Protein AF-A0A7J6XFE9-F1 (afdb_monomer)

Mean predicted aligned error: 5.98 Å

InterPro domains:
  IPR004598 Transcription factor TFIIH subunit p52/Tfb2 [PF03849] (14-90)
  IPR004598 Transcription factor TFIIH subunit p52/Tfb2 [PTHR13152] (9-90)

Sequence (94 aa):
MPQVKIIAKNFMDMVASLPEFKLDQLYDNTFICEAVLRSLPALAKKYVLQLLFIDTPIPAKSIEEWLLANGVFKHRVAIDRLVQLRVFLEISDR

Organism: Thalictrum thalictroides (NCBI:txid46969)

Nearest PDB structures (foldseek):
  7o72-assembly1_2  TM=9.643E-01  e=2.833E-04  Saccharomyces cerevisiae S288C
  8eby-assembly1_D  TM=9.709E-01  e=4.381E-04  Homo sapiens
  8ebt-assembly1_D  TM=9.707E-01  e=1.047E-03  Homo sapiens
  8ebw-assembly1_D  TM=9.519E-01  e=9.245E-04  Homo sapiens
  8byq-assembly1_3  TM=8.961E-01  e=8.687E-04  Homo sapiens

Solvent-accessible surface area (backbone atoms only — not comparable to full-atom values): 5994 Å² total; pe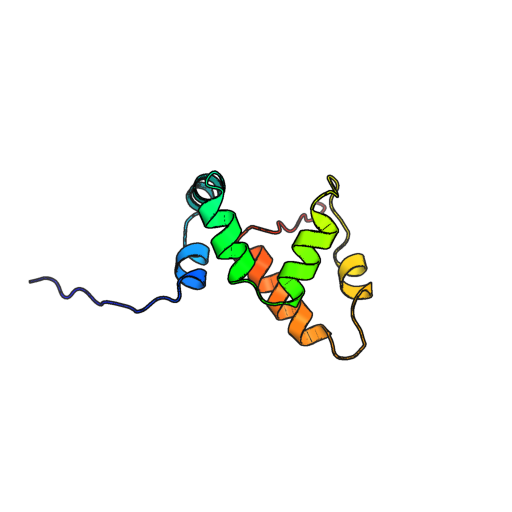r-residue (Å²): 132,84,86,79,81,85,72,91,64,55,69,69,59,50,58,43,67,48,57,68,76,58,49,57,61,47,54,73,37,64,71,50,46,50,52,51,55,69,69,44,54,74,68,33,46,50,51,54,65,74,44,69,85,54,93,63,93,74,64,69,66,67,62,56,68,75,51,59,99,85,36,62,68,59,48,52,58,23,51,56,51,33,45,54,62,63,75,40,80,90,81,76,87,130

Secondary structure (DSSP, 8-state):
----------HHHHHHTS-HHHHHHHHTSHHHHHHHHHHS-HHHHHHHHHHTT--S---HHHHHTT--TT-HHHHHHHHHHHHHTTSS------

Foldseek 3Di:
DDDDDDDPDDPLRVLLPDDPVVLVVQVVDPVSVVVLLVVADPLLVVVCVVCVPPPDDDDPVVSVVVDDPPCVVVVVSSVVSCVSSVVDDDDDDD

Radius of gyration: 15.63 Å; Cα contacts (8 Å, |Δi|>4): 39; chains: 1; bounding box: 52×38×33 Å

pLDDT: mean 88.42, std 11.78, range [47.84, 97.12]

Structure (mmCIF, N/CA/C/O backbone):
data_AF-A0A7J6XFE9-F1
#
_entry.id   AF-A0A7J6XFE9-F1
#
loop_
_atom_site.group_PDB
_atom_site.id
_atom_site.type_symbol
_atom_site.label_atom_id
_atom_site.label_alt_id
_ato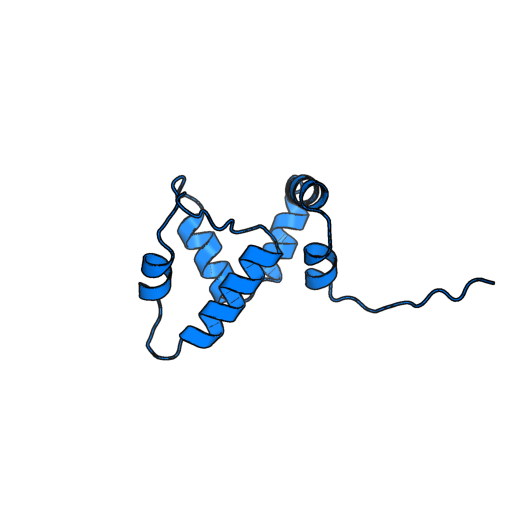m_site.label_comp_id
_atom_site.label_asym_id
_atom_site.label_entity_id
_atom_site.label_seq_id
_atom_site.pdbx_PDB_ins_code
_atom_site.Cartn_x
_atom_site.Cartn_y
_atom_site.Cartn_z
_atom_site.occupancy
_atom_site.B_iso_or_equiv
_atom_site.auth_seq_id
_atom_site.auth_comp_id
_atom_site.auth_asym_id
_atom_site.auth_atom_id
_atom_site.pdbx_PDB_model_num
ATOM 1 N N . MET A 1 1 ? -35.929 -16.635 2.906 1.00 48.28 1 MET A N 1
ATOM 2 C CA . MET A 1 1 ? -34.508 -16.743 3.307 1.00 48.28 1 MET A CA 1
ATOM 3 C C . MET A 1 1 ? -33.707 -15.798 2.422 1.00 48.28 1 MET A C 1
ATOM 5 O O . MET A 1 1 ? -33.873 -15.896 1.210 1.00 48.28 1 MET A O 1
ATOM 9 N N . PRO A 1 2 ? -32.942 -14.837 2.968 1.00 60.12 2 PRO A N 1
ATOM 10 C CA . PRO A 1 2 ? -32.157 -13.921 2.144 1.00 60.12 2 PRO A CA 1
ATOM 11 C C . PRO A 1 2 ? -31.032 -14.688 1.434 1.00 60.12 2 PRO A C 1
ATOM 13 O O . PRO A 1 2 ? -30.386 -15.545 2.034 1.00 60.12 2 PRO A O 1
ATOM 16 N N . GLN A 1 3 ? -30.816 -14.407 0.148 1.00 54.94 3 GLN A N 1
ATOM 17 C CA . GLN A 1 3 ? -29.740 -15.020 -0.631 1.00 54.94 3 GLN A CA 1
ATOM 18 C C . GLN A 1 3 ? -28.394 -14.421 -0.205 1.00 54.94 3 GLN A C 1
ATOM 20 O O . GLN A 1 3 ? -28.051 -13.303 -0.587 1.00 54.94 3 GLN A O 1
ATOM 25 N N . VAL A 1 4 ? -27.627 -15.159 0.597 1.00 59.47 4 VAL A N 1
ATOM 26 C CA . VAL A 1 4 ? -26.261 -14.774 0.968 1.00 59.47 4 VAL A CA 1
ATOM 27 C C . VAL A 1 4 ? -25.314 -15.231 -0.138 1.00 59.47 4 VAL A C 1
ATOM 29 O O . VAL A 1 4 ? -25.103 -16.425 -0.342 1.00 59.47 4 VAL A O 1
ATOM 32 N N . LYS A 1 5 ? -24.748 -14.275 -0.877 1.00 58.31 5 LYS A N 1
ATOM 33 C CA . LYS A 1 5 ? -23.769 -14.540 -1.937 1.00 58.31 5 LYS A CA 1
ATOM 34 C C . LYS A 1 5 ? -22.377 -14.648 -1.305 1.00 58.31 5 LYS A C 1
ATOM 36 O O . LYS A 1 5 ? -21.771 -13.634 -0.970 1.00 58.31 5 LYS A O 1
ATOM 41 N N . ILE A 1 6 ? -21.886 -15.871 -1.105 1.00 61.78 6 ILE A N 1
ATOM 42 C CA . ILE A 1 6 ? -20.532 -16.114 -0.588 1.00 61.78 6 ILE A CA 1
ATOM 43 C C . ILE A 1 6 ? -19.543 -15.852 -1.727 1.00 61.78 6 ILE A C 1
ATOM 45 O O . ILE A 1 6 ? -19.439 -16.634 -2.668 1.00 61.78 6 ILE A O 1
ATOM 49 N N . ILE A 1 7 ? -18.841 -14.722 -1.661 1.00 61.09 7 ILE A N 1
ATOM 50 C CA . ILE A 1 7 ? -17.756 -14.391 -2.586 1.00 61.09 7 ILE A CA 1
ATOM 51 C C . ILE A 1 7 ? -16.461 -14.832 -1.912 1.00 61.09 7 ILE A C 1
ATOM 53 O O . ILE A 1 7 ? -16.098 -14.291 -0.868 1.00 61.09 7 ILE A O 1
ATOM 57 N N . ALA A 1 8 ? -15.763 -15.802 -2.502 1.00 53.78 8 ALA A N 1
ATOM 58 C CA . ALA A 1 8 ? -14.408 -16.137 -2.086 1.00 53.78 8 ALA A CA 1
ATOM 59 C C . ALA A 1 8 ? -13.498 -14.936 -2.394 1.00 53.78 8 ALA A C 1
ATOM 61 O O . ALA A 1 8 ? -13.077 -14.737 -3.531 1.00 53.78 8 ALA A O 1
ATOM 62 N N . LYS A 1 9 ? -13.251 -14.089 -1.393 1.00 63.00 9 LYS A N 1
ATOM 63 C CA . LYS A 1 9 ? -12.262 -13.015 -1.483 1.00 63.00 9 LYS A CA 1
ATOM 64 C C . LYS A 1 9 ? -10.907 -13.568 -1.057 1.00 63.00 9 LYS A C 1
ATOM 66 O O . LYS A 1 9 ? -10.802 -14.208 -0.014 1.00 63.00 9 LYS A O 1
ATOM 71 N N . ASN A 1 10 ? -9.873 -13.304 -1.853 1.00 81.44 10 ASN A N 1
ATOM 72 C CA . ASN A 1 10 ? -8.491 -13.505 -1.426 1.00 81.44 10 ASN A CA 1
ATOM 73 C C . ASN A 1 10 ? -8.255 -12.690 -0.139 1.00 81.44 10 ASN A C 1
ATOM 75 O O . ASN A 1 10 ? -8.729 -11.555 -0.050 1.00 81.44 10 ASN A O 1
ATOM 79 N N . PHE A 1 11 ? -7.545 -13.252 0.848 1.00 82.12 11 PHE A N 1
ATOM 80 C CA . PHE A 1 11 ? -7.218 -12.586 2.118 1.00 82.12 11 PHE A CA 1
ATOM 81 C C . PHE A 1 11 ? -6.726 -11.155 1.893 1.00 82.12 11 PHE A C 1
ATOM 83 O O . PHE A 1 11 ? -7.225 -10.213 2.504 1.00 82.12 11 PHE A O 1
ATOM 90 N N . MET A 1 12 ? -5.806 -10.985 0.945 1.00 85.31 12 MET A N 1
ATOM 91 C CA . MET A 1 12 ? -5.216 -9.685 0.660 1.00 85.31 12 MET A CA 1
ATOM 92 C C . MET A 1 12 ? -6.266 -8.684 0.154 1.00 85.31 12 MET A C 1
ATOM 94 O O . MET A 1 12 ? -6.194 -7.507 0.498 1.00 85.31 12 MET A O 1
ATOM 98 N N . ASP A 1 13 ? -7.233 -9.121 -0.656 1.00 88.62 13 ASP A N 1
ATOM 99 C CA . ASP A 1 13 ? -8.290 -8.256 -1.203 1.00 88.62 13 ASP A CA 1
ATOM 100 C C . ASP A 1 13 ? -9.383 -7.967 -0.175 1.00 88.62 13 ASP A C 1
ATOM 102 O O . ASP A 1 13 ? -10.009 -6.910 -0.210 1.00 88.62 13 ASP A O 1
ATOM 106 N N . MET A 1 14 ? -9.595 -8.881 0.775 1.00 88.62 14 MET A N 1
ATOM 107 C CA . MET A 1 14 ? -10.415 -8.607 1.950 1.00 88.62 14 MET A CA 1
ATOM 108 C C . MET A 1 14 ? -9.796 -7.472 2.767 1.00 88.62 14 MET A C 1
ATOM 110 O O . MET A 1 14 ? -10.490 -6.491 3.024 1.00 88.62 14 MET A O 1
ATOM 114 N N . VAL A 1 15 ? -8.509 -7.583 3.117 1.00 88.50 15 VAL A N 1
ATOM 115 C CA . VAL A 1 15 ? -7.778 -6.564 3.888 1.00 88.50 15 VAL A CA 1
ATOM 116 C C . VAL A 1 15 ? -7.806 -5.221 3.156 1.00 88.50 15 VAL A C 1
ATOM 118 O O . VAL A 1 15 ? -8.280 -4.244 3.720 1.00 88.50 15 VAL A O 1
ATOM 121 N N . ALA A 1 16 ? -7.442 -5.188 1.871 1.00 89.81 16 ALA A N 1
ATOM 122 C CA . ALA A 1 16 ? -7.459 -3.963 1.061 1.00 89.81 16 ALA A CA 1
ATOM 123 C C . ALA A 1 16 ? -8.856 -3.326 0.896 1.00 89.81 16 ALA A C 1
ATOM 125 O O . ALA A 1 16 ? -8.961 -2.160 0.535 1.00 89.81 16 ALA A O 1
ATOM 126 N N . SER A 1 17 ? -9.941 -4.072 1.140 1.00 90.69 17 SER A N 1
ATOM 127 C CA . SER A 1 17 ? -11.314 -3.545 1.069 1.00 90.69 17 SER A CA 1
ATOM 128 C C . SER A 1 17 ? -11.821 -2.924 2.375 1.00 90.69 17 SER A C 1
ATOM 130 O O . SER A 1 17 ? -12.952 -2.434 2.419 1.00 90.69 17 SER A O 1
ATOM 132 N N . LEU A 1 18 ? -11.034 -2.983 3.451 1.00 90.69 18 LEU A N 1
ATOM 133 C CA . LEU A 1 18 ? -11.408 -2.414 4.740 1.00 90.69 18 LEU A CA 1
ATOM 134 C C . LEU A 1 18 ? -11.244 -0.882 4.741 1.00 90.69 18 LEU A C 1
ATOM 136 O O . LEU A 1 18 ? -10.338 -0.360 4.096 1.00 90.69 18 LEU A O 1
ATOM 140 N N . PRO A 1 19 ? -12.087 -0.149 5.494 1.00 93.25 19 PRO A N 1
ATOM 141 C CA . PRO A 1 19 ? -11.877 1.274 5.744 1.00 93.25 19 PRO A CA 1
ATOM 142 C C . PRO A 1 19 ? -10.527 1.544 6.415 1.00 93.25 19 PRO A C 1
ATOM 144 O O . PRO A 1 19 ? -10.076 0.738 7.228 1.00 93.25 19 PRO A O 1
ATOM 147 N N . GLU A 1 20 ? -9.952 2.719 6.155 1.00 91.06 20 GLU A N 1
ATOM 148 C CA . GLU A 1 20 ? -8.619 3.114 6.640 1.00 91.06 20 GLU A CA 1
ATOM 149 C C . GLU A 1 20 ? -8.455 2.919 8.151 1.00 91.06 20 GLU A C 1
ATOM 151 O O . GLU A 1 20 ? -7.564 2.198 8.584 1.00 91.06 20 GLU A O 1
ATOM 156 N N . PHE A 1 21 ? -9.399 3.427 8.951 1.00 92.19 21 PHE A N 1
ATOM 157 C CA . PHE A 1 21 ? -9.335 3.303 10.411 1.00 92.19 21 PHE A CA 1
ATOM 158 C C . PHE A 1 21 ? -9.322 1.846 10.905 1.00 92.19 21 PHE A C 1
ATOM 160 O O . PHE A 1 21 ? -8.784 1.556 11.970 1.00 92.19 21 PHE A O 1
ATOM 167 N N . LYS A 1 22 ? -9.942 0.919 10.157 1.00 92.69 22 LYS A N 1
ATOM 168 C CA . LYS A 1 22 ? -9.935 -0.507 10.504 1.00 92.69 22 LYS A CA 1
ATOM 169 C C . LYS A 1 22 ? -8.626 -1.167 10.111 1.00 92.69 22 LYS A C 1
ATOM 171 O O . LYS A 1 22 ? -8.220 -2.095 10.796 1.00 92.69 22 LYS A O 1
ATOM 176 N N . LEU A 1 23 ? -8.006 -0.732 9.013 1.00 92.31 23 LEU A N 1
ATOM 177 C CA . LEU A 1 23 ? -6.678 -1.197 8.618 1.00 92.31 23 LEU A CA 1
ATOM 178 C C . LEU A 1 23 ? -5.636 -0.795 9.654 1.00 92.31 23 LEU A C 1
ATOM 180 O O . LEU A 1 23 ? -4.864 -1.647 10.077 1.00 92.31 23 LEU A O 1
ATOM 184 N N . ASP A 1 24 ? -5.684 0.451 10.120 1.00 91.25 24 ASP A N 1
ATOM 185 C CA . ASP A 1 24 ? -4.750 0.949 11.129 1.00 91.25 24 ASP A CA 1
ATOM 186 C C . ASP A 1 24 ? -4.870 0.129 12.431 1.00 91.25 24 ASP A C 1
ATOM 188 O O . ASP A 1 24 ? -3.881 -0.419 12.908 1.00 91.25 24 ASP A O 1
ATOM 192 N N . GLN A 1 25 ? -6.097 -0.105 12.919 1.00 94.44 25 GLN A N 1
ATOM 193 C CA . GLN A 1 25 ? -6.352 -0.989 14.072 1.00 94.44 25 GLN A CA 1
ATOM 194 C C . GLN A 1 25 ? -5.920 -2.443 13.840 1.00 94.44 25 GLN A C 1
ATOM 196 O O . GLN A 1 25 ? -5.555 -3.157 14.772 1.00 94.44 25 GLN A O 1
ATOM 201 N N . LEU A 1 26 ? -6.015 -2.928 12.602 1.00 93.25 26 LEU A N 1
ATOM 202 C CA . LEU A 1 26 ? -5.623 -4.290 12.259 1.00 93.25 26 LEU A CA 1
ATOM 203 C C . LEU A 1 26 ? -4.097 -4.456 12.329 1.00 93.25 26 LEU A C 1
ATOM 205 O O . LEU A 1 26 ? -3.619 -5.523 12.721 1.00 93.25 26 LEU A O 1
ATOM 209 N N . TYR A 1 27 ? -3.347 -3.408 11.981 1.00 95.06 27 TYR A N 1
ATOM 210 C CA . TYR A 1 27 ? -1.886 -3.388 12.036 1.00 95.06 27 TYR A CA 1
ATOM 211 C C . TYR A 1 27 ? -1.306 -3.197 13.444 1.00 95.06 27 TYR A C 1
ATOM 213 O O . TYR A 1 27 ? -0.126 -3.477 13.644 1.00 95.06 27 TYR A O 1
ATOM 221 N N . ASP A 1 28 ? -2.125 -2.878 14.450 1.00 95.62 28 ASP A N 1
ATOM 222 C CA . ASP A 1 28 ? -1.709 -2.960 15.861 1.00 95.62 28 ASP A CA 1
ATOM 223 C C . ASP A 1 28 ? -1.391 -4.408 16.294 1.00 95.62 28 ASP A C 1
ATOM 225 O O . ASP A 1 28 ? -0.728 -4.647 17.305 1.00 95.62 28 ASP A O 1
ATOM 229 N N . ASN A 1 29 ? -1.855 -5.407 15.534 1.00 95.62 29 ASN A N 1
ATOM 230 C CA . ASN A 1 29 ? -1.595 -6.814 15.805 1.00 95.62 29 ASN A CA 1
ATOM 231 C C . ASN A 1 29 ? -0.388 -7.337 15.010 1.00 95.62 29 ASN A C 1
ATOM 233 O O . ASN A 1 29 ? -0.456 -7.532 13.792 1.00 95.62 29 ASN A O 1
ATOM 237 N N . THR A 1 30 ? 0.682 -7.698 15.725 1.00 95.50 30 THR A N 1
ATOM 238 C CA . THR A 1 30 ? 1.920 -8.250 15.151 1.00 95.50 30 THR A CA 1
ATOM 239 C C . THR A 1 30 ? 1.681 -9.426 14.204 1.00 95.50 30 THR A C 1
ATOM 241 O O . THR A 1 30 ? 2.276 -9.477 13.129 1.00 95.50 30 THR A O 1
ATOM 244 N N . PHE A 1 31 ? 0.780 -10.355 14.537 1.00 94.44 31 PHE A N 1
ATOM 245 C CA . PHE A 1 31 ? 0.519 -11.525 13.692 1.00 94.44 31 PHE A CA 1
ATOM 246 C C . PHE A 1 31 ? -0.090 -11.143 12.344 1.00 94.44 31 PHE A C 1
ATOM 248 O O . PHE A 1 31 ? 0.200 -11.788 11.334 1.00 94.44 31 PHE A O 1
ATOM 255 N N . ILE A 1 32 ? -0.910 -10.089 12.308 1.00 92.25 32 ILE A N 1
ATOM 256 C CA . ILE A 1 32 ? -1.482 -9.604 11.053 1.00 92.25 32 ILE A CA 1
ATOM 257 C C . ILE A 1 32 ? -0.413 -8.913 10.212 1.00 92.25 32 ILE A C 1
ATOM 259 O O . ILE A 1 32 ? -0.317 -9.201 9.019 1.00 92.25 32 ILE A O 1
ATOM 263 N N . CYS A 1 33 ? 0.442 -8.089 10.823 1.00 95.25 33 CYS A N 1
ATOM 264 C CA . CYS A 1 33 ? 1.587 -7.485 10.140 1.00 95.25 33 CYS A CA 1
ATOM 265 C C . CYS A 1 33 ? 2.483 -8.549 9.500 1.00 95.25 33 CYS A C 1
ATOM 267 O O . CYS A 1 33 ? 2.831 -8.450 8.321 1.00 95.25 33 CYS A O 1
ATOM 269 N N . GLU A 1 34 ? 2.787 -9.627 10.225 1.00 94.62 34 GLU A N 1
ATOM 270 C CA . GLU A 1 34 ? 3.553 -10.733 9.658 1.00 94.62 34 GLU A CA 1
ATOM 271 C C . GLU A 1 34 ? 2.798 -11.467 8.539 1.00 94.62 34 GLU A C 1
ATOM 273 O O . GLU A 1 34 ? 3.401 -11.846 7.534 1.00 94.62 34 GLU A O 1
A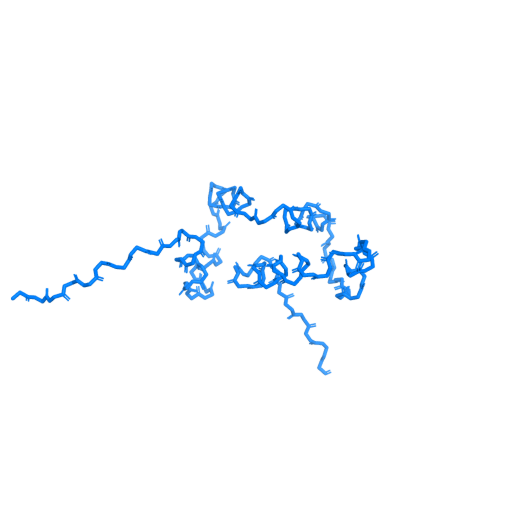TOM 278 N N . ALA A 1 35 ? 1.491 -11.701 8.689 1.00 93.75 35 ALA A N 1
ATOM 279 C CA . ALA A 1 35 ? 0.679 -12.364 7.667 1.00 93.75 35 ALA A CA 1
ATOM 280 C C . ALA A 1 35 ? 0.621 -11.546 6.368 1.00 93.75 35 ALA A C 1
ATOM 282 O O . ALA A 1 35 ? 0.779 -12.103 5.274 1.00 93.75 35 ALA A O 1
ATOM 283 N N . VAL A 1 36 ? 0.462 -10.225 6.477 1.00 94.44 36 VAL A N 1
ATOM 284 C CA . VAL A 1 36 ? 0.503 -9.304 5.338 1.00 94.44 36 VAL A CA 1
ATOM 285 C C . VAL A 1 36 ? 1.891 -9.309 4.709 1.00 94.44 36 VAL A C 1
ATOM 287 O O . VAL A 1 36 ? 1.999 -9.571 3.510 1.00 94.44 36 VAL A O 1
ATOM 290 N N . LEU A 1 37 ? 2.962 -9.162 5.497 1.00 94.81 37 LEU A N 1
ATOM 291 C CA . LEU A 1 37 ? 4.338 -9.209 4.993 1.00 94.81 37 LEU A CA 1
ATOM 292 C C . LEU A 1 37 ? 4.647 -10.528 4.266 1.00 94.81 37 LEU A C 1
ATOM 294 O O . LEU A 1 37 ? 5.274 -10.521 3.205 1.00 94.81 37 LEU A O 1
ATOM 298 N N . ARG A 1 38 ? 4.179 -11.674 4.780 1.00 93.81 38 ARG A N 1
ATOM 299 C CA . ARG A 1 38 ? 4.328 -12.986 4.122 1.00 93.81 38 ARG A CA 1
ATOM 300 C C . ARG A 1 38 ? 3.582 -13.061 2.788 1.00 93.81 38 ARG A C 1
ATOM 302 O O . ARG A 1 38 ? 4.094 -13.698 1.866 1.00 93.81 38 ARG A O 1
ATOM 309 N N . SER A 1 39 ? 2.443 -12.387 2.676 1.00 92.56 39 SER A N 1
ATOM 310 C CA . SER A 1 39 ? 1.559 -12.412 1.503 1.00 92.56 39 SER A CA 1
ATOM 311 C C . SER A 1 39 ? 1.931 -11.396 0.415 1.00 92.56 39 SER A C 1
ATOM 313 O O . SER A 1 39 ? 1.426 -11.483 -0.704 1.00 92.56 39 SER A O 1
ATOM 315 N N . LEU A 1 40 ? 2.810 -10.432 0.710 1.00 94.44 40 LEU A N 1
ATOM 316 C CA . LEU A 1 40 ? 3.263 -9.432 -0.260 1.00 94.44 40 LEU A CA 1
ATOM 317 C C . LEU A 1 40 ? 4.061 -10.053 -1.428 1.00 94.44 40 LEU A C 1
ATOM 319 O O . LEU A 1 40 ? 4.773 -11.045 -1.242 1.00 9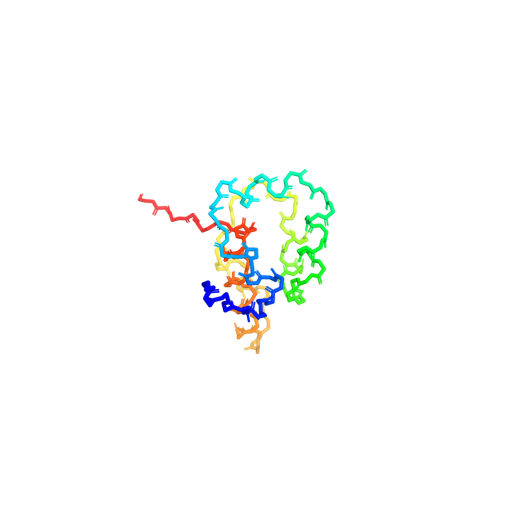4.44 40 LEU A O 1
ATOM 323 N N . PRO A 1 41 ? 4.036 -9.439 -2.627 1.00 93.75 41 PRO A N 1
ATOM 324 C CA . PRO A 1 41 ? 4.972 -9.770 -3.698 1.00 93.75 41 PRO A CA 1
ATOM 325 C C . PRO A 1 41 ? 6.431 -9.628 -3.244 1.00 93.75 41 PRO A C 1
ATOM 327 O O . PRO A 1 41 ? 6.756 -8.762 -2.434 1.00 93.75 41 PRO A O 1
ATOM 330 N N . ALA A 1 42 ? 7.341 -10.426 -3.810 1.00 93.62 42 ALA A N 1
ATOM 331 C CA . ALA A 1 42 ? 8.751 -10.437 -3.397 1.00 93.62 42 ALA A CA 1
ATOM 332 C C . ALA A 1 42 ? 9.414 -9.044 -3.426 1.00 93.62 42 ALA A C 1
ATOM 334 O O . ALA A 1 42 ? 10.147 -8.688 -2.505 1.00 93.62 42 ALA A O 1
ATOM 335 N N . LEU A 1 43 ? 9.120 -8.236 -4.451 1.00 94.94 43 LEU A N 1
ATOM 336 C CA . LEU A 1 43 ? 9.667 -6.884 -4.571 1.00 94.94 43 LEU A CA 1
ATOM 337 C C . LEU A 1 43 ? 9.091 -5.919 -3.521 1.00 94.94 43 LEU A C 1
ATOM 339 O O . LEU A 1 43 ? 9.832 -5.107 -2.979 1.00 94.94 43 LEU A O 1
ATOM 343 N N . ALA A 1 44 ? 7.811 -6.061 -3.166 1.00 96.31 44 ALA A N 1
ATOM 344 C CA . ALA A 1 44 ? 7.195 -5.266 -2.107 1.00 96.31 44 ALA A CA 1
ATOM 345 C C . ALA A 1 44 ? 7.835 -5.558 -0.739 1.00 96.31 44 ALA A C 1
ATOM 347 O O . ALA A 1 44 ? 8.154 -4.628 -0.004 1.00 96.31 44 ALA A O 1
ATOM 348 N N . LYS A 1 45 ? 8.117 -6.834 -0.424 1.00 97.12 45 LYS A N 1
ATOM 349 C CA . LYS A 1 45 ? 8.838 -7.208 0.811 1.00 97.12 45 LYS A CA 1
ATOM 350 C C . LYS A 1 45 ? 10.215 -6.553 0.888 1.00 97.12 45 LYS A C 1
ATOM 352 O O . LYS A 1 45 ? 10.598 -6.065 1.945 1.00 97.12 45 LYS A O 1
ATOM 357 N N . LYS A 1 46 ? 10.947 -6.535 -0.234 1.00 95.69 46 LYS A N 1
ATOM 358 C CA . LYS A 1 46 ? 12.253 -5.869 -0.321 1.00 95.69 46 LYS A CA 1
ATOM 359 C C . LYS A 1 46 ? 12.126 -4.390 0.047 1.00 95.69 46 LYS A C 1
ATOM 361 O O . LYS A 1 46 ? 12.901 -3.927 0.874 1.00 95.69 46 LYS A O 1
ATOM 366 N N . TYR A 1 47 ? 11.152 -3.678 -0.521 1.00 96.25 47 TYR A N 1
ATOM 367 C CA . TYR A 1 47 ? 10.952 -2.257 -0.225 1.00 96.25 47 TYR A CA 1
ATOM 368 C C . TYR A 1 47 ? 10.608 -2.007 1.239 1.00 96.25 47 TYR A C 1
ATOM 370 O O . TYR A 1 47 ? 11.253 -1.173 1.861 1.00 96.25 47 TYR A O 1
ATOM 378 N N . VAL A 1 48 ? 9.675 -2.772 1.812 1.00 96.12 48 VAL A N 1
ATOM 379 C CA . VAL A 1 48 ? 9.323 -2.650 3.237 1.00 96.12 48 VAL A CA 1
ATOM 380 C C . VAL A 1 48 ? 10.559 -2.813 4.123 1.00 96.12 48 VAL A C 1
ATOM 382 O O . VAL A 1 48 ? 10.786 -1.993 5.001 1.00 96.12 48 VAL A O 1
ATOM 385 N N . LEU A 1 49 ? 11.399 -3.821 3.866 1.00 95.88 49 LEU A N 1
ATOM 386 C CA . LEU A 1 49 ? 12.610 -4.049 4.662 1.00 95.88 49 LEU A CA 1
ATOM 387 C C . LEU A 1 49 ? 13.681 -2.970 4.460 1.00 95.88 49 LEU A C 1
ATOM 389 O O . LEU A 1 49 ? 14.342 -2.592 5.421 1.00 95.88 49 LEU A O 1
ATOM 393 N N . GLN A 1 50 ? 13.865 -2.472 3.234 1.00 94.75 50 GLN A N 1
ATOM 394 C CA . GLN A 1 50 ? 14.836 -1.409 2.949 1.00 94.75 50 GLN A CA 1
ATOM 395 C C . GLN A 1 50 ? 14.444 -0.068 3.579 1.00 94.75 50 GLN A C 1
ATOM 397 O O . GLN A 1 50 ? 15.326 0.713 3.921 1.00 94.75 50 GLN A O 1
ATOM 402 N N . LEU A 1 51 ? 13.142 0.184 3.732 1.00 94.88 51 LEU A N 1
ATOM 403 C CA . LEU A 1 51 ? 12.607 1.425 4.291 1.00 94.88 51 LEU A CA 1
ATOM 404 C C . LEU A 1 51 ? 12.262 1.336 5.784 1.00 94.88 51 LEU A C 1
ATOM 406 O O . LEU A 1 51 ? 11.921 2.354 6.369 1.00 94.88 51 LEU A O 1
ATOM 410 N N . LEU A 1 52 ? 12.361 0.158 6.411 1.00 93.88 52 LEU A N 1
ATOM 411 C CA . LEU A 1 52 ? 11.862 -0.090 7.773 1.00 93.88 52 LEU A CA 1
ATOM 412 C C . LEU A 1 52 ? 12.441 0.855 8.840 1.00 93.88 52 LEU A C 1
ATOM 414 O O . LEU A 1 52 ? 11.777 1.131 9.831 1.00 93.88 52 LEU A O 1
ATOM 418 N N . PHE A 1 53 ? 13.674 1.321 8.639 1.00 92.50 53 PHE A N 1
ATOM 419 C CA . PHE A 1 53 ? 14.385 2.218 9.555 1.00 92.50 53 PHE A CA 1
ATOM 420 C C . PHE A 1 53 ? 14.561 3.631 8.987 1.00 92.50 53 PHE A C 1
ATOM 422 O O . PHE A 1 53 ? 15.429 4.374 9.442 1.00 92.50 53 PHE A O 1
ATOM 429 N N . ILE A 1 54 ? 13.808 3.981 7.942 1.00 93.81 54 ILE A N 1
ATOM 430 C CA . ILE A 1 54 ? 13.834 5.319 7.361 1.00 93.81 54 ILE A CA 1
ATOM 431 C C . ILE A 1 54 ? 12.589 6.062 7.828 1.00 93.81 54 ILE A C 1
ATOM 433 O O . ILE A 1 54 ? 11.484 5.805 7.361 1.00 93.81 54 ILE A O 1
ATOM 437 N N . ASP A 1 55 ? 12.798 7.016 8.729 1.00 91.94 55 ASP A N 1
ATOM 438 C CA . ASP A 1 55 ? 11.714 7.771 9.363 1.00 91.94 55 ASP A CA 1
ATOM 439 C C . ASP A 1 55 ? 11.235 8.968 8.521 1.00 91.94 55 ASP A C 1
ATOM 441 O O . ASP A 1 55 ? 10.277 9.651 8.886 1.00 91.94 55 ASP A O 1
ATOM 445 N N . THR A 1 56 ? 11.899 9.256 7.396 1.00 92.19 56 THR A N 1
ATOM 446 C CA . THR A 1 56 ? 11.550 10.371 6.508 1.00 92.19 56 THR A CA 1
ATOM 447 C C . THR A 1 56 ? 10.946 9.886 5.192 1.00 92.19 56 THR A C 1
ATOM 449 O O . THR A 1 56 ? 11.371 8.855 4.665 1.00 92.19 56 THR A O 1
ATOM 452 N N . PRO A 1 57 ? 10.024 10.653 4.585 1.00 92.44 57 PRO A N 1
ATOM 453 C CA . PRO A 1 57 ? 9.525 10.351 3.249 1.00 92.44 57 PRO A CA 1
ATOM 454 C C . PRO A 1 57 ? 10.660 10.251 2.227 1.00 92.44 57 PRO A C 1
ATOM 456 O O . PRO A 1 57 ? 11.613 11.032 2.269 1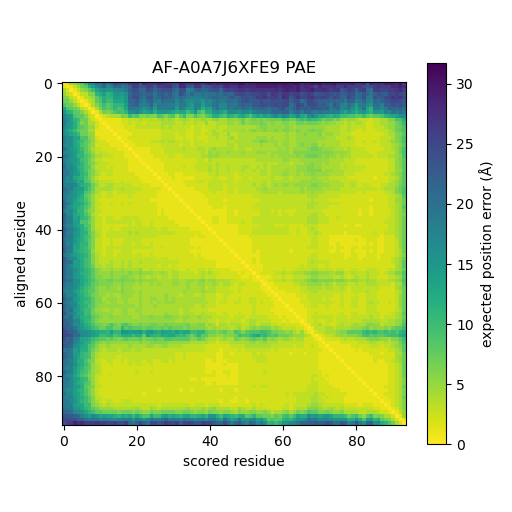.00 92.44 57 PRO A O 1
ATOM 459 N N . ILE A 1 58 ? 10.539 9.315 1.285 1.00 92.75 58 ILE A N 1
ATOM 460 C CA . ILE A 1 58 ? 11.495 9.150 0.185 1.00 92.75 58 ILE A CA 1
ATOM 461 C C . ILE A 1 58 ? 10.819 9.507 -1.141 1.00 92.75 58 ILE A C 1
ATOM 463 O O . ILE A 1 58 ? 9.679 9.095 -1.370 1.00 92.75 58 ILE A O 1
ATOM 467 N N . PRO A 1 59 ? 11.509 10.218 -2.052 1.00 93.69 59 PRO A N 1
ATOM 468 C CA . PRO A 1 59 ? 11.012 10.436 -3.404 1.00 93.69 59 PRO A CA 1
ATOM 469 C C . PRO A 1 59 ? 10.757 9.115 -4.144 1.00 93.69 59 PRO A C 1
ATOM 471 O O . PRO A 1 59 ? 11.632 8.249 -4.197 1.00 93.69 59 PRO A O 1
ATOM 474 N N . ALA A 1 60 ? 9.602 8.985 -4.807 1.00 91.94 60 ALA A N 1
ATOM 475 C CA . ALA A 1 60 ? 9.255 7.786 -5.583 1.00 91.94 60 ALA A CA 1
ATOM 476 C C . ALA A 1 60 ? 10.332 7.421 -6.625 1.00 91.94 60 ALA A C 1
ATOM 478 O O . ALA A 1 60 ? 10.703 6.255 -6.768 1.00 91.94 60 ALA A O 1
ATOM 479 N N . LYS A 1 61 ? 10.925 8.436 -7.267 1.00 91.62 61 LYS A N 1
ATOM 480 C CA . LYS A 1 61 ? 12.017 8.277 -8.235 1.00 91.62 61 LYS A CA 1
ATOM 481 C C . LYS A 1 61 ? 13.236 7.544 -7.657 1.00 91.62 61 LYS A C 1
ATOM 483 O O . LYS A 1 61 ? 13.840 6.730 -8.346 1.00 91.62 61 LYS A O 1
ATOM 488 N N . SER A 1 62 ? 13.571 7.774 -6.387 1.00 92.75 62 SER A N 1
ATOM 489 C CA . SER A 1 62 ? 14.691 7.084 -5.736 1.00 92.75 62 SER A CA 1
ATOM 490 C C . SER A 1 62 ? 14.434 5.583 -5.578 1.00 92.75 62 SER A C 1
ATOM 492 O O . SER A 1 62 ? 15.369 4.793 -5.639 1.00 92.75 62 SER A O 1
ATOM 494 N N . ILE A 1 63 ? 13.172 5.171 -5.415 1.00 92.75 63 ILE A N 1
ATOM 495 C CA . ILE A 1 63 ? 12.790 3.752 -5.355 1.00 92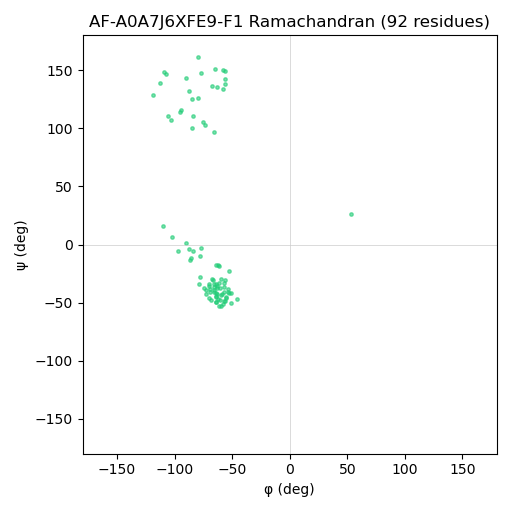.75 63 ILE A CA 1
ATOM 496 C C . ILE A 1 63 ? 12.837 3.122 -6.756 1.00 92.75 63 ILE A C 1
ATOM 498 O O . ILE A 1 63 ? 13.242 1.965 -6.905 1.00 92.75 63 ILE A O 1
ATOM 502 N N . GLU A 1 64 ? 12.447 3.868 -7.793 1.00 91.56 64 GLU A N 1
ATOM 503 C CA . GLU A 1 64 ? 12.527 3.428 -9.193 1.00 91.56 64 GLU A CA 1
ATOM 504 C C . GLU A 1 64 ? 13.974 3.190 -9.647 1.00 91.56 64 GLU A C 1
ATOM 506 O O . GLU A 1 64 ? 14.243 2.229 -10.366 1.00 91.56 64 GLU A O 1
ATOM 511 N N . GLU A 1 65 ? 14.924 3.999 -9.174 1.00 92.25 65 GLU A N 1
ATOM 512 C CA . GLU A 1 65 ? 16.359 3.848 -9.463 1.00 92.25 65 GLU A CA 1
ATOM 513 C C . GLU A 1 65 ? 16.948 2.523 -8.944 1.00 92.25 65 GLU A C 1
ATOM 515 O O . GLU A 1 65 ? 17.990 2.073 -9.419 1.00 92.25 65 GLU A O 1
ATOM 520 N N . TRP A 1 66 ? 16.274 1.834 -8.017 1.00 90.94 66 TRP A N 1
ATOM 521 C CA . TRP A 1 66 ? 16.690 0.505 -7.546 1.00 90.94 66 TRP A CA 1
ATOM 522 C C . TRP A 1 66 ? 16.349 -0.630 -8.519 1.00 90.94 66 TRP A C 1
ATOM 524 O O . TRP A 1 66 ? 16.648 -1.799 -8.236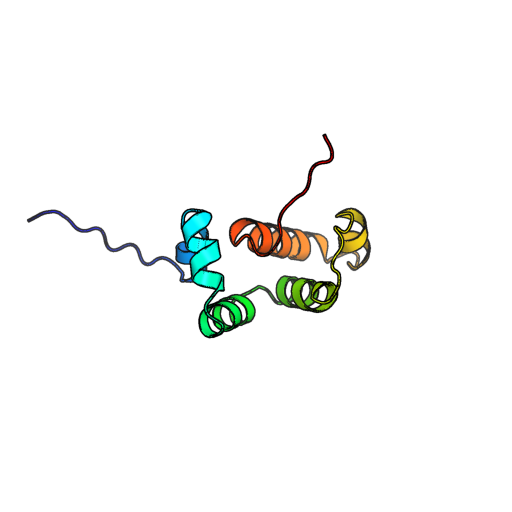 1.00 90.94 66 TRP A O 1
ATOM 534 N N . LEU A 1 67 ? 15.671 -0.324 -9.627 1.00 91.94 67 LEU A N 1
ATOM 535 C CA . LEU A 1 67 ? 15.226 -1.300 -10.612 1.00 91.94 67 LEU A CA 1
ATOM 536 C C . LEU A 1 67 ? 16.269 -1.536 -11.699 1.00 91.94 67 LEU A C 1
ATOM 538 O O . LEU A 1 67 ? 16.914 -0.628 -12.210 1.00 91.94 67 LEU A O 1
ATOM 542 N N . LEU A 1 68 ? 16.350 -2.792 -12.129 1.00 88.56 68 LEU A N 1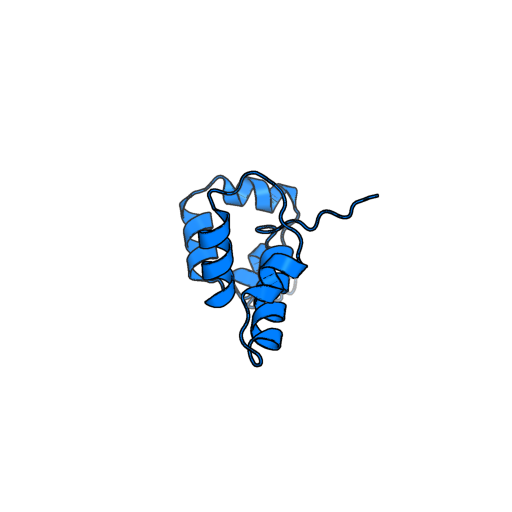
ATOM 543 C CA . LEU A 1 68 ? 16.975 -3.144 -13.399 1.00 88.56 68 LEU A CA 1
ATOM 544 C C . LEU A 1 68 ? 15.993 -2.870 -14.550 1.00 88.56 68 LEU A C 1
ATOM 546 O O . LEU A 1 68 ? 14.780 -2.819 -14.336 1.00 88.56 68 LEU A O 1
ATOM 550 N N . ALA A 1 69 ? 16.501 -2.765 -15.780 1.00 82.69 69 ALA A N 1
ATOM 551 C CA . ALA A 1 69 ? 15.741 -2.340 -16.965 1.00 82.69 69 ALA A CA 1
ATOM 552 C C . ALA A 1 69 ? 14.426 -3.114 -17.238 1.00 82.69 69 ALA A C 1
ATOM 554 O O . ALA A 1 69 ? 13.524 -2.593 -17.884 1.00 82.69 69 ALA A O 1
ATOM 555 N N . ASN A 1 70 ? 14.277 -4.342 -16.733 1.00 84.56 70 ASN A N 1
ATOM 556 C CA . ASN A 1 70 ? 13.080 -5.181 -16.890 1.00 84.56 70 ASN A CA 1
ATOM 557 C C . ASN A 1 70 ? 12.163 -5.223 -15.644 1.00 84.56 70 ASN A C 1
ATOM 559 O O . ASN A 1 70 ? 11.205 -5.997 -15.599 1.00 84.56 70 ASN A O 1
ATOM 563 N N . GLY A 1 71 ? 12.450 -4.422 -14.615 1.00 88.00 71 GLY A N 1
ATOM 564 C CA . GLY A 1 71 ? 11.776 -4.464 -13.315 1.00 88.00 71 GLY A CA 1
ATOM 565 C C . GLY A 1 71 ? 10.481 -3.654 -13.217 1.00 88.00 71 GLY A C 1
ATOM 566 O O . GLY A 1 71 ? 9.733 -3.843 -12.259 1.00 88.00 71 GLY A O 1
ATOM 567 N N . VAL A 1 72 ? 10.185 -2.794 -14.196 1.00 91.25 72 VAL A N 1
ATOM 568 C CA . VAL A 1 72 ? 9.132 -1.761 -14.105 1.00 91.25 72 VAL A CA 1
ATOM 569 C C . VAL A 1 72 ? 7.738 -2.342 -13.850 1.00 91.25 72 VAL A C 1
ATOM 571 O O . VAL A 1 72 ? 7.007 -1.858 -12.991 1.00 91.25 72 VAL A O 1
ATOM 574 N N . PHE A 1 73 ? 7.366 -3.427 -14.534 1.00 92.25 73 PHE A N 1
ATOM 575 C CA . PHE A 1 73 ? 6.054 -4.046 -14.320 1.00 92.25 73 PHE A CA 1
ATOM 576 C C . PHE A 1 73 ? 5.907 -4.602 -12.896 1.00 92.25 73 PHE A C 1
ATOM 578 O O . PHE A 1 73 ? 4.895 -4.383 -12.232 1.00 92.25 73 PHE A O 1
ATOM 585 N N . LYS A 1 74 ? 6.943 -5.289 -12.399 1.00 93.31 74 LYS A N 1
ATOM 586 C CA . LYS A 1 74 ? 6.956 -5.836 -11.035 1.00 93.31 74 LYS A CA 1
ATOM 587 C C . LYS A 1 74 ? 6.947 -4.723 -9.991 1.00 93.31 74 LYS A C 1
ATOM 589 O O . LYS A 1 74 ? 6.315 -4.892 -8.954 1.00 93.31 74 LYS A O 1
ATOM 594 N N . HIS A 1 75 ? 7.632 -3.614 -10.270 1.00 95.38 75 HIS A N 1
ATOM 595 C CA . HIS A 1 75 ? 7.620 -2.420 -9.433 1.00 95.38 75 HIS A CA 1
ATOM 596 C C . HIS A 1 75 ? 6.212 -1.861 -9.292 1.00 95.38 75 HIS A C 1
ATOM 598 O O . HIS A 1 75 ? 5.729 -1.745 -8.172 1.00 95.38 75 HIS A O 1
ATOM 604 N N . ARG A 1 76 ? 5.525 -1.622 -10.413 1.00 94.62 76 ARG A N 1
ATOM 605 C CA . ARG A 1 76 ? 4.160 -1.092 -10.401 1.00 94.62 76 ARG A CA 1
ATOM 606 C C . ARG A 1 76 ? 3.215 -1.969 -9.583 1.00 94.62 76 ARG A C 1
ATOM 608 O O . ARG A 1 76 ? 2.548 -1.475 -8.689 1.00 94.62 76 ARG A O 1
ATOM 615 N N . VAL A 1 77 ? 3.237 -3.283 -9.815 1.00 94.69 77 VAL A N 1
ATOM 616 C CA . VAL A 1 77 ? 2.418 -4.235 -9.042 1.00 94.69 77 VAL A CA 1
ATOM 617 C C . VAL A 1 77 ? 2.763 -4.208 -7.548 1.00 94.69 77 VAL A C 1
ATOM 619 O O . VAL A 1 77 ? 1.877 -4.344 -6.707 1.00 94.69 77 VAL A O 1
ATOM 622 N N . ALA A 1 78 ? 4.042 -4.052 -7.197 1.00 95.81 78 ALA A N 1
ATOM 623 C CA . ALA A 1 78 ? 4.478 -3.970 -5.807 1.00 95.81 78 ALA A CA 1
ATOM 624 C C . ALA A 1 78 ? 4.005 -2.677 -5.125 1.00 95.81 78 ALA A C 1
ATOM 626 O O . ALA A 1 78 ? 3.454 -2.759 -4.030 1.00 95.81 78 ALA A O 1
ATOM 627 N N . ILE A 1 79 ? 4.189 -1.520 -5.768 1.00 95.94 79 ILE A N 1
ATOM 628 C CA . ILE A 1 79 ? 3.760 -0.215 -5.246 1.00 95.94 79 ILE A CA 1
ATOM 629 C C . ILE A 1 79 ? 2.240 -0.161 -5.118 1.00 95.94 79 ILE A C 1
ATOM 631 O O . ILE A 1 79 ? 1.753 0.104 -4.021 1.00 95.94 79 ILE A O 1
ATOM 635 N N . ASP A 1 80 ? 1.499 -0.531 -6.168 1.00 94.88 80 ASP A N 1
ATOM 636 C CA . ASP A 1 80 ? 0.031 -0.565 -6.141 1.00 94.88 80 ASP A CA 1
ATOM 637 C C . ASP A 1 80 ? -0.470 -1.395 -4.952 1.00 94.88 80 ASP A C 1
ATOM 639 O O . ASP A 1 80 ? -1.391 -0.995 -4.239 1.00 94.88 80 ASP A O 1
ATOM 643 N N . ARG A 1 81 ? 0.167 -2.545 -4.684 1.00 94.00 81 ARG A N 1
ATOM 644 C CA . ARG A 1 81 ? -0.217 -3.395 -3.554 1.00 94.00 81 ARG A CA 1
ATOM 645 C C . ARG A 1 81 ? 0.104 -2.770 -2.200 1.00 94.00 81 ARG A C 1
ATOM 647 O O . ARG A 1 81 ? -0.702 -2.901 -1.282 1.00 94.00 81 ARG A O 1
ATOM 654 N N . LEU A 1 82 ? 1.262 -2.131 -2.058 1.00 95.81 82 LEU A N 1
ATOM 655 C CA . LEU A 1 82 ? 1.667 -1.475 -0.813 1.00 95.81 82 LEU A CA 1
ATOM 656 C C . LEU A 1 82 ? 0.760 -0.286 -0.480 1.00 95.81 82 LEU A C 1
ATOM 658 O O . LEU A 1 82 ? 0.385 -0.130 0.681 1.00 95.81 82 LEU A O 1
ATOM 662 N N . VAL A 1 83 ? 0.353 0.487 -1.489 1.00 94.69 83 VAL A N 1
ATOM 663 C CA . VAL A 1 83 ? -0.577 1.617 -1.339 1.00 94.69 83 VAL A CA 1
ATOM 664 C C . VAL A 1 83 ? -1.994 1.132 -1.020 1.00 94.69 83 VAL A C 1
ATOM 666 O O . VAL A 1 83 ? -2.603 1.611 -0.068 1.00 94.69 83 VAL A O 1
ATOM 669 N N . GLN A 1 84 ? -2.510 0.118 -1.729 1.00 93.00 84 GLN A N 1
ATOM 670 C CA . GLN A 1 84 ? -3.834 -0.471 -1.448 1.00 93.00 84 GLN A CA 1
ATOM 671 C C . GLN A 1 84 ? -3.970 -1.002 -0.018 1.00 93.00 84 GLN A C 1
ATOM 673 O O . GLN A 1 84 ? -5.052 -0.983 0.560 1.00 93.00 84 GLN A O 1
ATOM 678 N N . LEU A 1 85 ? -2.875 -1.513 0.539 1.00 94.12 85 LEU A N 1
ATOM 679 C CA . LEU A 1 85 ? -2.829 -2.030 1.902 1.00 94.12 85 LEU A CA 1
ATOM 680 C C . LEU A 1 85 ? -2.459 -0.959 2.929 1.00 94.12 85 LEU A C 1
ATOM 682 O O . LEU A 1 85 ? -2.338 -1.298 4.102 1.00 94.12 85 LEU A O 1
ATOM 686 N N . ARG A 1 86 ? -2.258 0.295 2.505 1.00 94.06 86 ARG A N 1
ATOM 687 C CA . ARG A 1 86 ? -1.785 1.411 3.340 1.00 94.06 86 ARG A CA 1
ATOM 688 C C . ARG A 1 86 ? -0.491 1.115 4.097 1.00 94.06 86 ARG A C 1
ATOM 690 O O . ARG A 1 86 ? -0.228 1.698 5.141 1.00 94.06 86 ARG A O 1
ATOM 697 N N . VAL A 1 87 ? 0.333 0.213 3.564 1.00 94.56 87 VAL A N 1
ATOM 698 C CA . VAL A 1 87 ? 1.695 0.002 4.068 1.00 94.56 87 VAL A CA 1
ATOM 699 C C . VAL A 1 87 ? 2.564 1.181 3.644 1.00 94.56 87 VAL A C 1
ATOM 701 O O . VAL A 1 87 ? 3.378 1.654 4.428 1.00 94.56 87 VAL A O 1
ATOM 704 N N . PHE A 1 88 ? 2.362 1.671 2.417 1.00 94.75 88 PHE A N 1
ATOM 705 C CA . PHE A 1 88 ? 2.900 2.947 1.951 1.00 94.75 88 PHE A CA 1
ATOM 706 C C . PHE A 1 88 ? 1.782 3.975 1.842 1.00 94.75 88 PHE A C 1
ATOM 708 O O . PHE A 1 88 ? 0.651 3.646 1.479 1.00 94.75 88 PHE A O 1
ATOM 715 N N . LEU A 1 89 ? 2.137 5.226 2.114 1.00 92.50 89 LEU A N 1
ATOM 716 C CA . LEU A 1 89 ? 1.290 6.389 1.904 1.00 92.50 89 LEU A CA 1
ATOM 717 C C . LEU A 1 89 ? 1.992 7.307 0.908 1.00 92.50 89 LEU A C 1
ATOM 719 O O . LEU A 1 89 ? 3.168 7.630 1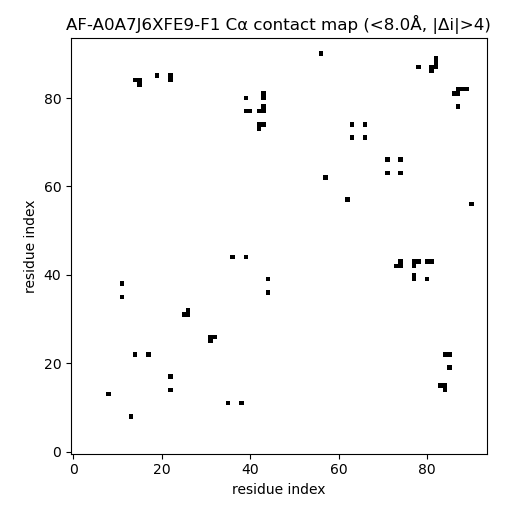.076 1.00 92.50 89 LEU A O 1
ATOM 723 N N . GLU A 1 90 ? 1.275 7.714 -0.133 1.00 90.25 90 GLU A N 1
ATOM 724 C CA . GLU A 1 90 ? 1.772 8.716 -1.068 1.00 90.25 90 GLU A CA 1
ATOM 725 C C . GLU A 1 90 ? 1.597 10.103 -0.452 1.00 90.25 90 GLU A C 1
ATOM 727 O O . GLU A 1 90 ? 0.502 10.487 -0.040 1.00 90.25 90 GLU A O 1
ATOM 732 N N . ILE A 1 91 ? 2.690 10.857 -0.389 1.00 88.81 91 ILE A N 1
ATOM 733 C CA . ILE A 1 91 ? 2.681 12.241 0.073 1.00 88.81 91 ILE A CA 1
ATOM 734 C C . ILE A 1 91 ? 2.833 13.114 -1.166 1.00 88.81 91 ILE A C 1
ATOM 736 O O . ILE A 1 91 ? 3.888 13.119 -1.797 1.00 88.81 91 ILE A O 1
ATOM 740 N N . SER A 1 92 ? 1.772 13.834 -1.526 1.00 80.88 92 SER A N 1
ATOM 741 C CA . SER A 1 92 ? 1.884 14.921 -2.496 1.00 80.88 92 SER A CA 1
ATOM 742 C C . SER A 1 92 ? 2.303 16.174 -1.746 1.00 80.88 92 SER A C 1
ATOM 744 O O . SER A 1 92 ? 1.615 16.581 -0.808 1.00 80.88 92 SER A O 1
ATOM 746 N N . ASP A 1 93 ? 3.397 16.793 -2.179 1.00 66.38 93 ASP A N 1
ATOM 747 C CA . ASP A 1 93 ? 3.658 18.184 -1.821 1.00 66.38 93 ASP A CA 1
ATOM 748 C C . ASP A 1 93 ? 2.528 19.037 -2.427 1.00 66.38 93 ASP A C 1
ATOM 750 O O . ASP A 1 93 ? 2.070 18.751 -3.542 1.00 66.38 93 ASP A O 1
ATOM 754 N N . ARG A 1 94 ? 1.988 19.977 -1.653 1.00 47.84 94 ARG A N 1
ATOM 755 C CA . ARG A 1 94 ? 0.845 20.818 -2.040 1.00 47.84 94 ARG A CA 1
ATOM 756 C C . ARG A 1 94 ? 1.323 22.176 -2.516 1.00 47.84 94 ARG A C 1
ATOM 758 O O . ARG A 1 94 ? 2.174 22.762 -1.817 1.00 47.84 94 ARG A O 1
#